Protein AF-A0A8S3HF18-F1 (afdb_monomer_lite)

pLDDT: mean 79.48, std 17.83, range [23.08, 96.06]

Radius of gyration: 17.88 Å; chains: 1; bounding box: 40×42×47 Å

Structure (mmCIF, N/CA/C/O backbone):
data_AF-A0A8S3HF18-F1
#
_entry.id   AF-A0A8S3HF18-F1
#
loop_
_atom_site.group_PDB
_atom_site.id
_atom_site.type_symbol
_atom_site.label_atom_id
_atom_site.label_alt_id
_atom_site.label_comp_id
_atom_site.label_asym_id
_atom_site.label_entity_id
_atom_site.label_seq_id
_atom_site.pdbx_PDB_ins_code
_atom_site.Cartn_x
_atom_site.Cartn_y
_atom_site.Cartn_z
_atom_site.occupancy
_atom_site.B_iso_or_equiv
_atom_site.auth_seq_id
_atom_site.auth_comp_id
_atom_site.auth_asym_id
_atom_site.auth_atom_id
_atom_site.pdbx_PDB_model_num
ATOM 1 N N . MET A 1 1 ? -11.683 -21.299 -6.612 1.00 23.08 1 MET A N 1
ATOM 2 C CA . MET A 1 1 ? -10.545 -21.451 -7.543 1.00 23.08 1 MET A CA 1
ATOM 3 C C . MET A 1 1 ? -10.614 -20.275 -8.497 1.00 23.08 1 MET A C 1
ATOM 5 O O . MET A 1 1 ? -11.359 -20.336 -9.463 1.00 23.08 1 MET A O 1
ATOM 9 N N . VAL A 1 2 ? -9.966 -19.161 -8.153 1.00 24.36 2 VAL A N 1
ATOM 10 C CA . VAL A 1 2 ? -9.935 -17.979 -9.023 1.00 24.36 2 VAL A CA 1
ATOM 11 C C . VAL A 1 2 ? -8.737 -18.166 -9.941 1.00 24.36 2 VAL A C 1
ATOM 13 O O . VAL A 1 2 ? -7.590 -18.114 -9.503 1.00 24.36 2 VAL A O 1
ATOM 16 N N . LEU A 1 3 ? -9.023 -18.533 -11.186 1.00 24.12 3 LEU A N 1
ATOM 17 C CA . LEU A 1 3 ? -8.024 -18.708 -12.228 1.00 24.12 3 LEU A CA 1
ATOM 18 C C . LEU A 1 3 ? -7.602 -17.320 -12.707 1.00 24.12 3 LEU A C 1
ATOM 20 O O . LEU A 1 3 ? -8.298 -16.698 -13.504 1.00 24.12 3 LEU A O 1
ATOM 24 N N . LEU A 1 4 ? -6.457 -16.843 -12.220 1.00 32.88 4 LEU A N 1
ATOM 25 C CA . LEU A 1 4 ? -5.671 -15.845 -12.938 1.00 32.88 4 LEU A CA 1
ATOM 26 C C . LEU A 1 4 ? -5.102 -16.564 -14.169 1.00 32.88 4 LEU A C 1
ATOM 28 O O . LEU A 1 4 ? -4.092 -17.261 -14.077 1.00 32.88 4 LEU A O 1
ATOM 32 N N . TYR A 1 5 ? -5.807 -16.510 -15.299 1.00 27.27 5 TYR A N 1
ATOM 33 C CA . TYR A 1 5 ? -5.288 -17.073 -16.542 1.00 27.27 5 TYR A CA 1
ATOM 34 C C . TYR A 1 5 ? -4.109 -16.219 -17.030 1.00 27.27 5 TYR A C 1
ATOM 36 O O . TYR A 1 5 ? -4.282 -15.081 -17.446 1.00 27.27 5 TYR A O 1
ATOM 44 N N . SER A 1 6 ? -2.916 -16.810 -17.008 1.00 36.16 6 SER A N 1
ATOM 45 C CA . SER A 1 6 ? -1.789 -16.460 -17.874 1.00 36.16 6 SER A CA 1
ATOM 46 C C . SER A 1 6 ? -1.152 -17.767 -18.331 1.00 36.16 6 SER A C 1
ATOM 48 O O . SER A 1 6 ? -0.191 -18.266 -17.750 1.00 36.16 6 SER A O 1
ATOM 50 N N . PHE A 1 7 ? -1.747 -18.374 -19.345 1.00 36.41 7 PHE A N 1
ATOM 51 C CA . PHE A 1 7 ? -1.079 -19.386 -20.145 1.00 36.41 7 PHE A CA 1
ATOM 52 C C . PHE A 1 7 ? -1.196 -18.873 -21.574 1.00 36.41 7 PHE A C 1
ATOM 54 O O . PHE A 1 7 ? -2.309 -18.858 -22.085 1.00 36.41 7 PHE A O 1
ATOM 61 N N . ASP A 1 8 ? -0.112 -18.298 -22.120 1.00 34.09 8 ASP A N 1
ATO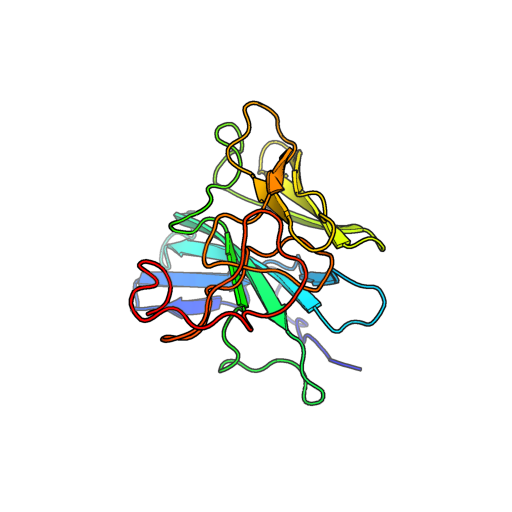M 62 C CA . ASP A 1 8 ? 0.345 -18.569 -23.502 1.00 34.09 8 ASP A CA 1
ATOM 63 C C . ASP A 1 8 ? 1.358 -17.578 -24.115 1.00 34.09 8 ASP A C 1
ATOM 65 O O . ASP A 1 8 ? 1.699 -17.751 -25.281 1.00 34.09 8 ASP A O 1
ATOM 69 N N . ASP A 1 9 ? 1.959 -16.620 -23.390 1.00 38.28 9 ASP A N 1
ATOM 70 C CA . ASP A 1 9 ? 3.148 -15.943 -23.949 1.00 38.28 9 ASP A CA 1
ATOM 71 C C . ASP A 1 9 ? 4.078 -15.308 -22.890 1.00 38.28 9 ASP A C 1
ATOM 73 O O . ASP A 1 9 ? 3.686 -14.358 -22.215 1.00 38.28 9 ASP A O 1
ATOM 77 N N . PRO A 1 10 ? 5.330 -15.778 -22.716 1.00 43.34 10 PRO A N 1
ATOM 78 C CA . PRO A 1 10 ? 6.326 -15.083 -21.900 1.00 43.34 10 PRO A CA 1
ATOM 79 C C . PRO A 1 10 ? 6.811 -13.754 -22.513 1.00 43.34 10 PRO A C 1
ATOM 81 O O . PRO A 1 10 ? 7.572 -13.054 -21.850 1.00 43.34 10 PRO A O 1
ATOM 84 N N . MET A 1 11 ? 6.407 -13.408 -23.744 1.00 37.66 11 MET A N 1
ATOM 85 C CA . MET A 1 11 ? 6.751 -12.147 -24.413 1.00 37.66 11 MET A CA 1
ATOM 86 C C . MET A 1 11 ? 5.615 -11.118 -24.489 1.00 37.66 11 MET A C 1
ATOM 88 O O . MET A 1 11 ? 5.883 -9.992 -24.906 1.00 37.66 11 MET A O 1
ATOM 92 N N . HIS A 1 12 ? 4.387 -11.448 -24.070 1.00 40.41 12 HIS A N 1
ATOM 93 C CA . HIS A 1 12 ? 3.285 -10.482 -24.039 1.00 40.41 12 HIS A CA 1
ATOM 94 C C . HIS A 1 12 ? 2.801 -10.234 -22.605 1.00 40.41 12 HIS A C 1
ATOM 96 O O . HIS A 1 12 ? 2.104 -11.085 -22.048 1.00 40.41 12 HIS A O 1
ATOM 102 N N . PRO A 1 13 ? 3.151 -9.079 -22.006 1.00 42.62 13 PRO A N 1
ATOM 103 C CA . PRO A 1 13 ? 2.543 -8.629 -20.758 1.00 42.62 13 PRO A CA 1
ATOM 104 C C . PRO A 1 13 ? 1.007 -8.645 -20.834 1.00 42.62 13 PRO A C 1
ATOM 106 O O . PRO A 1 13 ? 0.437 -8.362 -21.895 1.00 42.62 13 PRO A O 1
ATOM 109 N N . ILE A 1 14 ? 0.323 -8.945 -19.723 1.00 48.75 14 ILE A N 1
ATOM 110 C CA . ILE A 1 14 ? -1.138 -8.799 -19.614 1.00 48.75 14 ILE A CA 1
ATOM 111 C C . ILE A 1 14 ? -1.404 -7.301 -19.475 1.00 48.75 14 ILE A C 1
ATOM 113 O O . ILE A 1 14 ? -1.561 -6.753 -18.387 1.00 48.75 14 ILE A O 1
ATOM 117 N N . GLY A 1 15 ? -1.364 -6.640 -20.630 1.00 50.16 15 GLY A N 1
ATOM 118 C CA . GLY A 1 15 ? -1.409 -5.201 -20.772 1.00 50.16 15 GLY A CA 1
ATOM 119 C C . GLY A 1 15 ? -2.820 -4.694 -21.040 1.00 50.16 15 GLY A C 1
ATOM 120 O O . GLY A 1 15 ? -3.417 -5.069 -22.050 1.00 50.16 15 GLY A O 1
ATOM 121 N N . THR A 1 16 ? -3.344 -3.777 -20.228 1.00 52.09 16 THR A N 1
ATOM 122 C CA . THR A 1 16 ? -4.464 -2.935 -20.683 1.00 52.09 16 THR A CA 1
ATOM 123 C C . THR A 1 16 ? -3.907 -1.695 -21.380 1.00 52.09 16 THR A C 1
ATOM 125 O O . THR A 1 16 ? -2.959 -1.061 -20.913 1.00 52.09 16 THR A O 1
ATOM 128 N N . ARG A 1 17 ? -4.451 -1.362 -22.557 1.00 51.53 17 ARG A N 1
ATOM 129 C CA . ARG A 1 17 ? -4.019 -0.187 -23.325 1.00 51.53 17 ARG A CA 1
ATOM 130 C C . ARG A 1 17 ? -4.653 1.056 -22.717 1.00 51.53 17 ARG A C 1
ATOM 132 O O . ARG A 1 17 ? -5.855 1.263 -22.877 1.00 51.53 17 ARG A O 1
ATOM 139 N N . GLN A 1 18 ? -3.850 1.913 -22.096 1.00 50.47 18 GLN A N 1
ATOM 140 C CA . GLN A 1 18 ? -4.326 3.189 -21.570 1.00 50.47 18 GLN A CA 1
ATOM 141 C C . GLN A 1 18 ? -3.939 4.317 -22.537 1.00 50.47 18 GLN A C 1
ATOM 143 O O . GLN A 1 18 ? -2.781 4.481 -22.916 1.00 50.47 18 GLN A O 1
ATOM 148 N N . ASN A 1 19 ? -4.937 5.061 -23.028 1.00 52.91 19 ASN A N 1
ATOM 149 C CA . ASN A 1 19 ? -4.781 6.266 -23.864 1.00 52.91 19 ASN A CA 1
ATOM 150 C C . ASN A 1 19 ? -3.933 6.137 -25.148 1.00 52.91 19 ASN A C 1
ATOM 152 O O . ASN A 1 19 ? -3.580 7.133 -25.773 1.00 52.91 19 ASN A O 1
ATOM 156 N N . GLY A 1 20 ? -3.643 4.918 -25.595 1.00 52.69 20 GLY A N 1
ATOM 157 C CA . GLY A 1 20 ? -3.042 4.654 -26.896 1.00 52.69 20 GLY A CA 1
ATOM 158 C C . GLY A 1 20 ? -1.513 4.661 -26.963 1.00 52.69 20 GLY A C 1
ATOM 159 O O . GLY A 1 20 ? -0.997 4.214 -27.990 1.00 52.69 20 GLY A O 1
ATOM 160 N N . ILE A 1 21 ? -0.830 5.110 -25.902 1.00 51.09 21 ILE A N 1
ATOM 161 C CA . ILE A 1 21 ? 0.636 5.289 -25.816 1.00 51.09 21 ILE A CA 1
ATOM 162 C C . ILE A 1 21 ? 1.250 4.431 -24.688 1.00 51.09 21 ILE A C 1
ATOM 164 O O . ILE A 1 21 ? 2.440 4.118 -24.735 1.00 51.09 21 ILE A O 1
ATOM 168 N N . GLU A 1 22 ? 0.437 4.001 -23.720 1.00 52.06 22 GLU A N 1
ATOM 169 C CA . GLU A 1 22 ? 0.870 3.283 -22.518 1.00 52.06 22 GLU A CA 1
ATOM 170 C C . GLU A 1 22 ? 0.306 1.856 -22.485 1.00 52.06 22 GLU A C 1
ATOM 172 O O . GLU A 1 22 ? -0.845 1.604 -22.872 1.00 52.06 22 GLU A O 1
ATOM 177 N N . LEU A 1 23 ? 1.139 0.924 -22.022 1.00 54.41 23 LEU A N 1
ATOM 178 C CA . LEU A 1 23 ? 0.770 -0.446 -21.678 1.00 54.41 23 LEU A CA 1
ATOM 179 C C . LEU A 1 23 ? 0.874 -0.603 -20.168 1.00 54.41 23 LEU A C 1
ATOM 181 O O . LEU A 1 23 ? 1.971 -0.495 -19.630 1.00 54.41 23 LEU A O 1
ATOM 185 N N . MET A 1 24 ? -0.248 -0.867 -19.501 1.00 55.16 24 MET A N 1
ATOM 186 C CA . MET A 1 24 ? -0.251 -1.225 -18.085 1.00 55.16 24 MET A CA 1
ATOM 187 C C . MET A 1 24 ? -0.207 -2.742 -17.963 1.00 55.16 24 MET A C 1
ATOM 189 O O . MET A 1 24 ? -1.234 -3.384 -18.172 1.00 55.16 24 MET A O 1
ATOM 193 N N . ASP A 1 25 ? 0.968 -3.285 -17.652 1.00 59.38 25 ASP A N 1
ATOM 194 C CA . ASP A 1 25 ? 1.164 -4.702 -17.370 1.00 59.38 25 ASP A CA 1
ATOM 195 C C . ASP A 1 25 ? 0.968 -4.984 -15.885 1.00 59.38 25 ASP A C 1
ATOM 197 O O . ASP A 1 25 ? 1.598 -4.361 -15.022 1.00 59.38 25 ASP A O 1
ATOM 201 N N . PHE A 1 26 ? 0.121 -5.958 -15.585 1.00 57.47 26 PHE A N 1
ATOM 202 C CA . PHE A 1 26 ? 0.138 -6.582 -14.275 1.00 57.47 26 PHE A CA 1
ATOM 203 C C . PHE A 1 26 ? 1.238 -7.635 -14.292 1.00 57.47 26 PHE A C 1
ATOM 205 O O . PHE A 1 26 ? 1.026 -8.762 -14.745 1.00 57.47 26 PHE A O 1
ATOM 212 N N . ASP A 1 27 ? 2.420 -7.256 -13.801 1.00 56.75 27 ASP A N 1
ATOM 213 C CA . ASP A 1 27 ? 3.508 -8.208 -13.614 1.00 56.75 27 ASP A CA 1
ATOM 214 C C . ASP A 1 27 ? 2.989 -9.398 -12.780 1.00 56.75 27 ASP A C 1
ATOM 216 O O . ASP A 1 27 ? 2.053 -9.271 -11.982 1.00 56.75 27 ASP A O 1
ATOM 220 N N . LYS A 1 28 ? 3.593 -10.582 -12.920 1.00 61.25 28 LYS A N 1
ATOM 221 C CA . LYS A 1 28 ? 3.153 -11.849 -12.286 1.00 61.25 28 LYS A CA 1
ATOM 222 C C . LYS A 1 28 ? 3.165 -11.820 -10.751 1.00 61.25 28 LYS A C 1
ATOM 224 O O . LYS A 1 28 ? 2.948 -12.841 -10.096 1.00 61.25 28 LYS A O 1
ATOM 229 N N . SER A 1 29 ? 3.458 -10.672 -10.159 1.00 73.88 29 SER A N 1
ATOM 230 C CA . SER A 1 29 ? 3.556 -10.448 -8.737 1.00 73.88 29 SER A CA 1
ATOM 231 C C . SER A 1 29 ? 2.206 -10.056 -8.130 1.00 73.88 29 SER A C 1
ATOM 233 O O . SER A 1 29 ? 1.956 -8.891 -7.808 1.00 73.88 29 SER A O 1
ATOM 235 N N . VAL A 1 30 ? 1.373 -11.071 -7.902 1.00 82.88 30 VAL A N 1
ATOM 236 C CA . VAL A 1 30 ? 0.195 -10.988 -7.031 1.00 82.88 30 VAL A CA 1
ATOM 237 C C . VAL A 1 30 ? 0.541 -11.575 -5.664 1.00 82.88 30 VAL A C 1
ATOM 239 O O . VAL A 1 30 ? 1.123 -12.658 -5.577 1.00 82.88 30 VAL A O 1
ATOM 242 N N . ALA A 1 31 ? 0.164 -10.885 -4.593 1.00 84.50 31 ALA A N 1
ATOM 243 C CA . ALA A 1 31 ? 0.346 -11.352 -3.225 1.00 84.50 31 ALA A CA 1
ATOM 244 C C . ALA A 1 31 ? -0.938 -11.173 -2.403 1.00 84.50 31 ALA A C 1
ATOM 246 O O . ALA A 1 31 ? -1.699 -10.233 -2.614 1.00 84.50 31 ALA A O 1
ATOM 247 N N . TRP A 1 32 ? -1.186 -12.082 -1.463 1.00 85.25 32 TRP A N 1
ATOM 248 C CA . TRP A 1 32 ? -2.371 -12.058 -0.601 1.00 85.25 32 TRP A CA 1
ATOM 249 C C . TRP A 1 32 ? -2.006 -11.457 0.754 1.00 85.25 32 TRP A C 1
ATOM 251 O O . TRP A 1 32 ? -1.120 -11.973 1.430 1.00 85.25 32 TRP A O 1
ATOM 261 N N . LEU A 1 33 ? -2.666 -10.364 1.150 1.00 85.00 33 LEU A N 1
ATOM 262 C CA . LEU A 1 33 ? -2.373 -9.672 2.417 1.00 85.00 33 LEU A CA 1
ATOM 263 C C . LEU A 1 33 ? -2.889 -10.417 3.642 1.00 85.00 33 LEU A C 1
ATOM 265 O O . LEU A 1 33 ? -2.501 -10.098 4.762 1.00 85.00 33 LEU A O 1
ATOM 269 N N . ASN A 1 34 ? -3.792 -11.367 3.456 1.00 78.50 34 ASN A N 1
ATOM 270 C CA . ASN A 1 34 ? -4.314 -12.160 4.544 1.00 78.50 34 ASN A CA 1
ATOM 271 C C . ASN A 1 34 ? -4.526 -13.606 4.095 1.00 78.50 34 ASN A C 1
ATOM 273 O O . ASN A 1 34 ? -4.744 -13.889 2.915 1.00 78.50 34 ASN A O 1
ATOM 277 N N . ASP A 1 35 ? -4.459 -14.524 5.053 1.00 73.62 35 ASP A N 1
ATOM 278 C CA . ASP A 1 35 ? -4.619 -15.957 4.789 1.00 73.62 35 ASP A CA 1
ATOM 279 C C . ASP A 1 35 ? -6.061 -16.307 4.370 1.00 73.62 35 ASP A C 1
ATOM 281 O O . ASP A 1 35 ? -6.322 -17.381 3.832 1.00 73.62 35 ASP A O 1
ATOM 285 N N . GLN A 1 36 ? -7.006 -15.392 4.607 1.00 75.56 36 GLN A N 1
ATOM 286 C CA . GLN A 1 36 ? -8.415 -15.509 4.244 1.00 75.56 36 GLN A CA 1
ATOM 287 C C . GLN A 1 36 ? -8.674 -15.243 2.751 1.00 75.56 36 GLN A C 1
ATOM 289 O O . GLN A 1 36 ? -9.740 -15.600 2.255 1.00 75.56 36 GLN A O 1
ATOM 294 N N . GLY A 1 37 ? -7.718 -14.651 2.025 1.00 73.44 37 GLY A N 1
ATOM 295 C CA . GLY A 1 37 ? -7.862 -14.345 0.599 1.00 73.44 37 GLY A CA 1
ATOM 296 C C . GLY A 1 37 ? -8.849 -13.212 0.300 1.00 73.44 37 GLY A C 1
ATOM 297 O O . GLY A 1 37 ? -9.374 -13.129 -0.805 1.00 73.44 37 GLY A O 1
ATOM 298 N N . GLU A 1 38 ? -9.116 -12.344 1.273 1.00 83.69 38 GLU A N 1
ATOM 299 C CA . GLU A 1 38 ? -10.066 -11.230 1.136 1.00 83.69 38 GLU A CA 1
ATOM 300 C C . GLU A 1 38 ? -9.392 -9.977 0.572 1.00 83.69 38 GLU A C 1
ATOM 302 O O . GLU A 1 38 ? -10.071 -9.047 0.148 1.00 83.69 38 GLU A O 1
ATOM 307 N N . LYS A 1 39 ? -8.053 -9.928 0.576 1.00 86.88 39 LYS A N 1
ATOM 308 C CA . LYS A 1 39 ? -7.276 -8.789 0.081 1.00 86.88 39 LYS A CA 1
ATOM 309 C C . LYS A 1 39 ? -6.108 -9.243 -0.775 1.00 86.88 39 LYS A C 1
ATOM 311 O O . LYS A 1 39 ? -5.248 -10.003 -0.318 1.00 86.88 39 LYS A O 1
ATOM 316 N N . ALA A 1 40 ? -6.055 -8.722 -1.994 1.00 88.12 40 ALA A N 1
ATOM 317 C CA . ALA A 1 40 ? -4.974 -8.967 -2.935 1.00 88.12 40 ALA A CA 1
ATOM 318 C C . ALA A 1 40 ? -4.178 -7.688 -3.183 1.00 88.12 40 ALA A C 1
ATOM 320 O O . ALA A 1 40 ? -4.721 -6.584 -3.214 1.00 88.12 40 ALA A O 1
ATOM 321 N N . VAL A 1 41 ? -2.882 -7.862 -3.399 1.00 89.75 41 VAL A N 1
ATOM 322 C CA . VAL A 1 41 ? -1.957 -6.817 -3.811 1.00 89.75 41 VAL A CA 1
ATOM 323 C C . VAL A 1 41 ? -1.403 -7.201 -5.161 1.00 89.75 41 VAL A C 1
ATOM 325 O O . VAL A 1 41 ? -0.938 -8.325 -5.346 1.00 89.75 41 VAL A O 1
ATOM 328 N N . ILE A 1 42 ? -1.459 -6.267 -6.095 1.00 88.62 42 ILE A N 1
ATOM 329 C CA . ILE A 1 42 ? -1.013 -6.463 -7.464 1.00 88.62 42 ILE A CA 1
ATOM 330 C C . ILE A 1 42 ? 0.027 -5.398 -7.778 1.00 88.62 42 ILE A C 1
ATOM 332 O O . ILE A 1 42 ? -0.201 -4.206 -7.553 1.00 88.62 42 ILE A O 1
ATOM 336 N N . LEU A 1 43 ? 1.171 -5.840 -8.291 1.00 89.00 43 LEU A N 1
ATOM 337 C CA . LEU A 1 43 ? 2.152 -4.951 -8.889 1.00 89.00 43 LEU A CA 1
ATOM 338 C C . LEU A 1 43 ? 1.726 -4.620 -10.317 1.00 89.00 43 LEU A C 1
ATOM 340 O O . LEU A 1 43 ? 1.519 -5.523 -11.123 1.00 89.00 43 LEU A O 1
ATOM 344 N N . ALA A 1 44 ? 1.609 -3.336 -10.624 1.00 87.06 44 ALA A N 1
ATOM 345 C CA . ALA A 1 44 ? 1.300 -2.859 -11.958 1.00 87.06 44 ALA A CA 1
ATOM 346 C C . ALA A 1 44 ? 2.412 -1.942 -12.458 1.00 87.06 44 ALA A C 1
ATOM 348 O O . ALA A 1 44 ? 2.695 -0.916 -11.841 1.00 87.06 44 ALA A O 1
ATOM 349 N N . ASN A 1 45 ? 3.007 -2.289 -13.593 1.00 85.38 45 ASN A N 1
ATOM 350 C CA . ASN A 1 45 ? 4.036 -1.493 -14.242 1.00 85.38 45 ASN A CA 1
ATOM 351 C C . ASN A 1 45 ? 3.486 -0.916 -15.547 1.00 85.38 45 ASN A C 1
ATOM 353 O O . ASN A 1 45 ? 2.806 -1.599 -16.312 1.00 85.38 45 ASN A O 1
ATOM 357 N N . SER A 1 46 ? 3.770 0.357 -15.801 1.00 85.25 46 SER A N 1
ATOM 358 C CA . SER A 1 46 ? 3.426 1.022 -17.055 1.00 85.25 46 SER A CA 1
ATOM 359 C C . SER A 1 46 ? 4.663 1.155 -17.933 1.00 85.25 46 SER A C 1
ATOM 361 O O . SER A 1 46 ? 5.724 1.569 -17.458 1.00 85.25 46 SER A O 1
ATOM 363 N N . TYR A 1 47 ? 4.510 0.831 -19.215 1.00 82.44 47 TYR A N 1
ATOM 364 C CA . TYR A 1 47 ? 5.567 0.860 -20.221 1.00 82.44 47 TYR A CA 1
ATOM 365 C C . TYR A 1 47 ? 5.140 1.646 -21.462 1.00 82.44 47 TYR A C 1
ATOM 367 O O . TYR A 1 47 ? 3.956 1.733 -21.804 1.00 82.44 47 TYR A O 1
ATOM 375 N N . THR A 1 48 ? 6.119 2.179 -22.192 1.00 79.69 48 THR A N 1
ATOM 376 C CA . THR A 1 48 ? 5.886 2.765 -23.515 1.00 79.69 48 THR A CA 1
ATOM 377 C C . THR A 1 48 ? 5.456 1.680 -24.503 1.00 79.69 48 THR A C 1
ATOM 379 O O . THR A 1 48 ? 6.088 0.632 -24.619 1.00 79.69 48 THR A O 1
ATOM 382 N N . TYR A 1 49 ? 4.404 1.941 -25.280 1.00 72.50 49 TYR A N 1
ATOM 383 C CA . TYR A 1 49 ? 3.860 0.945 -26.211 1.00 72.50 49 TYR A CA 1
ATOM 384 C C . TYR A 1 49 ? 4.842 0.527 -27.323 1.00 72.50 49 TYR A C 1
ATOM 386 O O . TYR A 1 49 ? 4.861 -0.624 -27.745 1.00 72.50 49 TYR A O 1
ATOM 394 N N . SER A 1 50 ? 5.646 1.460 -27.842 1.00 76.12 50 SER A N 1
ATOM 395 C CA . SER A 1 50 ? 6.497 1.221 -29.018 1.00 76.12 50 SER A CA 1
ATOM 396 C C . SER A 1 50 ? 7.886 0.671 -28.695 1.00 76.12 50 SER A C 1
ATOM 398 O O . SER A 1 50 ? 8.484 0.017 -29.548 1.00 76.12 50 SER A O 1
ATOM 400 N N . THR A 1 51 ? 8.416 0.962 -27.505 1.00 78.88 51 THR A N 1
ATOM 401 C CA . THR A 1 51 ? 9.793 0.616 -27.109 1.00 78.88 51 THR A CA 1
ATOM 402 C C . THR A 1 51 ? 9.872 -0.220 -25.836 1.00 78.88 51 THR A C 1
ATOM 404 O O . THR A 1 51 ? 10.977 -0.618 -25.475 1.00 78.88 51 THR A O 1
ATOM 407 N N . TYR A 1 52 ? 8.739 -0.502 -25.178 1.00 76.81 52 TYR A N 1
ATOM 408 C CA . TYR A 1 52 ? 8.661 -1.245 -23.913 1.00 76.81 52 TYR A CA 1
ATOM 409 C C . TYR A 1 52 ? 9.588 -0.687 -22.824 1.00 76.81 52 TYR A C 1
ATOM 411 O O . TYR A 1 52 ? 10.133 -1.419 -22.004 1.00 76.81 52 TYR A O 1
ATOM 419 N N . GLN A 1 53 ? 9.795 0.628 -22.823 1.00 83.38 53 GLN A N 1
ATOM 420 C CA . GLN A 1 53 ? 10.578 1.307 -21.800 1.00 83.38 53 GLN A CA 1
ATOM 421 C C . GLN A 1 53 ? 9.693 1.571 -20.589 1.00 83.38 53 GLN A C 1
ATOM 423 O O . GLN A 1 53 ? 8.571 2.054 -20.743 1.00 83.38 53 GLN A O 1
ATOM 428 N N . TRP A 1 54 ? 10.199 1.249 -19.399 1.00 87.75 54 TRP A N 1
ATOM 429 C CA . TRP A 1 54 ? 9.495 1.473 -18.141 1.00 87.75 54 TRP A CA 1
ATOM 430 C C . TRP A 1 54 ? 9.174 2.964 -17.941 1.00 87.75 54 TRP A C 1
ATOM 432 O O . TRP A 1 54 ? 9.989 3.836 -18.252 1.00 87.75 54 TRP A O 1
ATOM 442 N N . ILE A 1 55 ? 7.970 3.246 -17.438 1.00 87.31 55 ILE A N 1
ATOM 443 C CA . ILE A 1 55 ? 7.462 4.596 -17.151 1.00 87.31 55 ILE A CA 1
ATOM 444 C C . ILE A 1 55 ? 7.212 4.772 -15.652 1.00 87.31 55 ILE A C 1
ATOM 446 O O . ILE A 1 55 ? 7.606 5.782 -15.070 1.00 87.31 55 ILE A O 1
ATOM 450 N N . SER A 1 56 ? 6.475 3.841 -15.042 1.00 89.56 56 SER A N 1
ATOM 451 C CA . SER A 1 56 ? 6.050 3.941 -13.641 1.00 89.56 56 SER A CA 1
ATOM 452 C C . SER A 1 56 ? 5.659 2.580 -13.074 1.00 89.56 56 SER A C 1
ATOM 454 O O . SER A 1 56 ? 5.276 1.685 -13.825 1.00 89.56 56 SER A O 1
ATOM 456 N N . SER A 1 57 ? 5.721 2.454 -11.749 1.00 90.56 57 SER A N 1
ATOM 457 C CA . SER A 1 57 ? 5.268 1.273 -11.012 1.00 90.56 57 SER A CA 1
ATOM 458 C C . SER A 1 57 ? 4.252 1.684 -9.959 1.00 90.56 57 SER A C 1
ATOM 460 O O . SER A 1 57 ? 4.437 2.690 -9.266 1.00 90.56 57 SER A O 1
ATOM 462 N N . PHE A 1 58 ? 3.219 0.868 -9.793 1.00 90.44 58 PHE A N 1
ATOM 463 C CA . PHE A 1 58 ? 2.179 1.050 -8.799 1.00 90.44 58 PHE A CA 1
ATOM 464 C C . PHE A 1 58 ? 1.902 -0.251 -8.058 1.00 90.44 58 PHE A C 1
ATOM 466 O O . PHE A 1 58 ? 1.876 -1.334 -8.633 1.00 90.44 58 PHE A O 1
ATOM 473 N N . VAL A 1 59 ? 1.633 -0.136 -6.764 1.00 91.88 59 VAL A N 1
ATOM 474 C CA . VAL A 1 59 ? 1.166 -1.246 -5.936 1.00 91.88 59 VAL A CA 1
ATOM 475 C C . VAL A 1 59 ? -0.306 -1.022 -5.647 1.00 91.88 59 VAL A C 1
ATOM 477 O O . VAL A 1 59 ? -0.667 -0.104 -4.910 1.00 91.88 59 VAL A O 1
ATOM 480 N N . HIS A 1 60 ? -1.155 -1.841 -6.252 1.00 90.69 60 HIS A N 1
ATOM 481 C CA . HIS A 1 60 ? -2.602 -1.750 -6.127 1.00 90.69 60 HIS A CA 1
ATOM 482 C C . HIS A 1 60 ? -3.092 -2.749 -5.089 1.00 90.69 60 HIS A C 1
ATOM 484 O O . HIS A 1 60 ? -2.714 -3.917 -5.124 1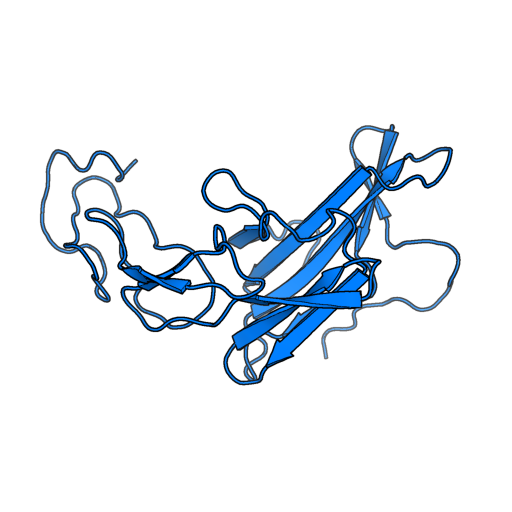.00 90.69 60 HIS A O 1
ATOM 490 N N . ILE A 1 61 ? -3.959 -2.303 -4.191 1.00 90.62 61 ILE A N 1
ATOM 491 C CA . ILE A 1 61 ? -4.583 -3.131 -3.163 1.00 90.62 61 ILE A CA 1
ATOM 492 C C . ILE A 1 61 ? -6.070 -3.216 -3.466 1.00 90.62 61 ILE A C 1
ATOM 494 O O . ILE A 1 61 ? -6.729 -2.188 -3.619 1.00 90.62 61 ILE A O 1
ATOM 498 N N . TYR A 1 62 ? -6.597 -4.431 -3.517 1.00 88.56 62 TYR A N 1
ATOM 499 C CA . TYR A 1 62 ? -7.994 -4.710 -3.817 1.00 88.56 62 TYR A CA 1
ATOM 500 C C . TYR A 1 62 ? -8.641 -5.504 -2.691 1.00 88.56 62 TYR A C 1
ATOM 502 O O . TYR A 1 62 ? -8.039 -6.445 -2.168 1.00 88.56 62 TYR A O 1
ATOM 510 N N . ASP A 1 63 ? -9.891 -5.163 -2.389 1.00 87.88 63 ASP A N 1
ATOM 511 C CA . ASP A 1 63 ? -10.787 -6.047 -1.650 1.00 87.88 63 ASP A CA 1
ATOM 512 C C . ASP A 1 63 ? -11.359 -7.074 -2.625 1.00 87.88 63 ASP A C 1
ATOM 514 O O . ASP A 1 63 ? -11.963 -6.722 -3.641 1.00 87.88 63 ASP A O 1
ATOM 518 N N . ILE A 1 64 ? -11.156 -8.349 -2.319 1.00 83.19 64 ILE A N 1
ATOM 519 C CA . ILE A 1 64 ? -11.653 -9.460 -3.117 1.00 83.19 64 ILE A CA 1
ATOM 520 C C . ILE A 1 64 ? -13.038 -9.833 -2.609 1.00 83.19 64 ILE A C 1
ATOM 522 O O . ILE A 1 64 ? -13.218 -10.297 -1.484 1.00 83.19 64 ILE A O 1
ATOM 526 N N . GLN A 1 65 ? -14.025 -9.593 -3.465 1.00 78.94 65 GLN A N 1
ATOM 527 C CA . GLN A 1 65 ? -15.419 -9.922 -3.211 1.00 78.94 65 GLN A CA 1
ATOM 528 C C . GLN A 1 65 ? -15.681 -11.405 -3.508 1.00 78.94 65 GLN A C 1
ATOM 530 O O . GLN A 1 65 ? -14.849 -12.108 -4.086 1.00 78.94 65 GLN A O 1
ATOM 535 N N . SER A 1 66 ? -16.856 -11.908 -3.123 1.00 73.00 66 SER A N 1
ATOM 536 C CA . SER A 1 66 ? -17.222 -13.320 -3.318 1.00 73.00 66 SER A CA 1
ATOM 537 C C . SER A 1 66 ? -17.267 -13.760 -4.787 1.00 73.00 66 SER A C 1
ATOM 539 O O . SER A 1 66 ? -17.110 -14.944 -5.079 1.00 73.00 66 SER A O 1
ATOM 541 N N . ASP A 1 67 ? -17.502 -12.823 -5.705 1.00 70.56 67 ASP A N 1
ATOM 542 C CA . ASP A 1 67 ? -17.474 -13.005 -7.160 1.00 70.56 67 ASP A CA 1
ATOM 543 C C . ASP A 1 67 ? -16.067 -12.830 -7.764 1.00 70.56 67 ASP A C 1
ATOM 545 O O . ASP A 1 67 ? -15.862 -13.109 -8.946 1.00 70.56 67 ASP A O 1
ATOM 549 N N . GLY A 1 68 ? -15.078 -12.470 -6.943 1.00 70.00 68 GLY A N 1
ATOM 550 C CA . GLY A 1 68 ? -13.673 -12.377 -7.313 1.00 70.00 68 GLY A CA 1
ATOM 551 C C . GLY A 1 68 ? -13.258 -10.982 -7.778 1.00 70.00 68 GLY A C 1
ATOM 552 O O . GLY A 1 68 ? -13.587 -9.973 -7.160 1.00 70.00 68 GLY A O 1
ATOM 553 N N . PHE A 1 69 ? -12.453 -10.948 -8.840 1.00 70.31 69 PHE A N 1
ATOM 554 C CA . PHE A 1 69 ? -11.874 -9.740 -9.424 1.00 70.31 69 PHE A CA 1
ATOM 555 C C . PHE A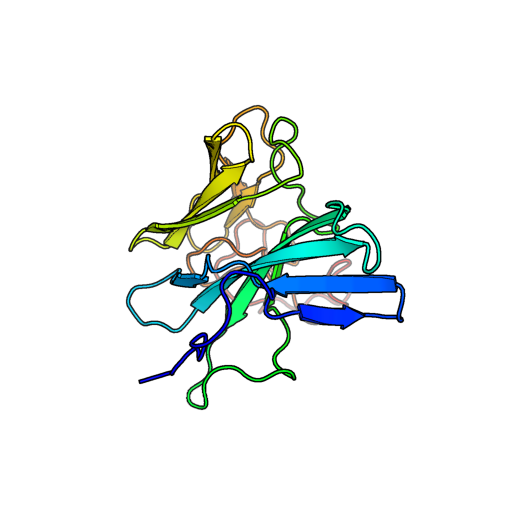 1 69 ? -12.366 -9.573 -10.865 1.00 70.31 69 PHE A C 1
ATOM 557 O O . PHE A 1 69 ? -12.456 -10.555 -11.602 1.00 70.31 69 PHE A O 1
ATOM 564 N N . SER A 1 70 ? -12.654 -8.336 -11.270 1.00 69.56 70 SER A N 1
ATOM 565 C CA . SER A 1 70 ? -13.047 -7.981 -12.636 1.00 69.56 70 SER A CA 1
ATOM 566 C C . SER A 1 70 ? -12.311 -6.726 -13.103 1.00 69.56 70 SER A C 1
ATOM 568 O O . SER A 1 70 ? -11.832 -5.947 -12.283 1.00 69.56 70 SER A O 1
ATOM 570 N N . ASP A 1 71 ? -12.330 -6.455 -14.407 1.00 66.06 71 ASP A N 1
ATOM 571 C CA . ASP A 1 71 ? -11.738 -5.239 -14.993 1.00 66.06 71 ASP A CA 1
ATOM 572 C C . ASP A 1 71 ? -12.396 -3.932 -14.503 1.00 66.06 71 ASP A C 1
ATOM 574 O O . ASP A 1 71 ? -11.863 -2.842 -14.697 1.00 66.06 71 ASP A O 1
ATOM 578 N N . SER A 1 72 ? -13.571 -4.027 -13.872 1.00 71.81 72 SER A N 1
ATOM 579 C CA . SER A 1 72 ? -14.282 -2.891 -13.273 1.00 71.81 72 SER A CA 1
ATOM 580 C C . SER A 1 72 ? -13.958 -2.675 -11.792 1.00 71.81 72 SER A C 1
ATOM 582 O O . SER A 1 72 ? -14.354 -1.660 -11.214 1.00 71.81 72 SER A O 1
ATOM 584 N N . THR A 1 73 ? -13.249 -3.618 -11.167 1.00 78.81 73 THR A N 1
ATOM 585 C CA . THR A 1 73 ? -12.905 -3.561 -9.749 1.00 78.81 73 THR A CA 1
ATOM 586 C C . THR A 1 73 ? -11.868 -2.463 -9.526 1.00 78.81 73 THR A C 1
ATOM 588 O O . THR A 1 73 ? -10.771 -2.499 -10.079 1.00 78.81 73 THR A O 1
ATOM 591 N N . GLN A 1 74 ? -12.207 -1.472 -8.702 1.00 85.00 74 GLN A N 1
ATOM 592 C CA . GLN A 1 74 ? -11.293 -0.382 -8.367 1.00 85.00 74 GLN A CA 1
ATOM 593 C C . GLN A 1 74 ? -10.411 -0.753 -7.169 1.00 85.00 74 GLN A C 1
ATOM 595 O O . GLN A 1 74 ? -10.886 -1.419 -6.244 1.00 85.00 74 GLN A O 1
ATOM 600 N N . PRO A 1 75 ? -9.137 -0.324 -7.156 1.00 88.69 75 PRO A N 1
ATOM 601 C CA . PRO A 1 75 ? -8.274 -0.527 -6.005 1.00 88.69 75 PRO A CA 1
ATOM 602 C C . PRO A 1 75 ? -8.764 0.310 -4.824 1.00 88.69 75 PRO A C 1
ATOM 604 O O . PRO A 1 75 ? -9.124 1.477 -4.968 1.00 88.69 75 PRO A O 1
ATOM 607 N N . VAL A 1 76 ? -8.724 -0.289 -3.640 1.00 89.81 76 VAL A N 1
ATOM 608 C CA . VAL A 1 76 ? -9.003 0.375 -2.361 1.00 89.81 76 VAL A CA 1
ATOM 609 C C . VAL A 1 76 ? -7.865 1.326 -1.998 1.00 89.81 76 VAL A C 1
ATOM 611 O O . VAL A 1 76 ? -8.090 2.375 -1.399 1.00 89.81 76 VAL A O 1
ATOM 614 N N . LEU A 1 77 ? -6.634 0.968 -2.370 1.00 91.06 77 LEU A N 1
ATOM 615 C CA . LEU A 1 77 ? -5.455 1.798 -2.170 1.00 91.06 77 LEU A CA 1
ATOM 616 C C . LEU A 1 77 ? -4.443 1.570 -3.290 1.00 91.06 77 LEU A C 1
ATOM 618 O O . LEU A 1 77 ? -4.264 0.452 -3.765 1.00 91.06 77 LEU A O 1
ATOM 622 N N . ILE A 1 78 ? -3.756 2.639 -3.679 1.00 92.25 78 ILE A N 1
ATOM 623 C CA . ILE A 1 78 ? -2.650 2.606 -4.634 1.00 92.25 78 ILE A CA 1
ATOM 624 C C . ILE A 1 78 ? -1.428 3.213 -3.950 1.00 92.25 78 ILE A C 1
ATOM 626 O O . ILE A 1 78 ? -1.548 4.244 -3.289 1.00 92.25 78 ILE A O 1
ATOM 630 N N . TYR A 1 79 ? -0.259 2.601 -4.108 1.00 92.06 79 TYR A N 1
ATOM 631 C CA . TYR A 1 79 ? 1.022 3.233 -3.808 1.00 92.06 79 TYR A CA 1
ATOM 632 C C . TYR A 1 79 ? 1.833 3.467 -5.090 1.00 92.06 79 TYR A C 1
ATOM 634 O O . TYR A 1 79 ? 1.848 2.582 -5.942 1.00 92.06 79 TYR A O 1
ATOM 642 N N . PRO A 1 80 ? 2.581 4.579 -5.192 1.00 91.94 80 PRO A N 1
ATOM 643 C CA . PRO A 1 80 ? 2.446 5.769 -4.351 1.00 91.94 80 PRO A CA 1
ATOM 644 C C . PRO A 1 80 ? 1.093 6.474 -4.593 1.00 91.94 80 PRO A C 1
ATOM 646 O O . PRO A 1 80 ? 0.466 6.301 -5.633 1.00 91.94 80 PRO A O 1
ATOM 649 N N . ASN A 1 81 ? 0.646 7.287 -3.637 1.00 89.00 81 ASN A N 1
ATOM 650 C CA . ASN A 1 81 ? -0.532 8.152 -3.753 1.00 89.00 81 ASN A CA 1
ATOM 651 C C . ASN A 1 81 ? -0.234 9.567 -3.228 1.00 89.00 81 ASN A C 1
ATOM 653 O O . ASN A 1 81 ? 0.884 9.876 -2.816 1.00 89.00 81 ASN A O 1
ATOM 657 N N . SER A 1 82 ? -1.244 10.439 -3.231 1.00 86.94 82 SER A N 1
ATOM 658 C CA . SER A 1 82 ? -1.121 11.831 -2.774 1.00 86.94 82 SER A CA 1
ATOM 659 C C . SER A 1 82 ? -0.740 11.975 -1.295 1.00 86.94 82 SER A C 1
ATOM 661 O O . SER A 1 82 ? -0.222 13.019 -0.901 1.00 86.94 82 SER A O 1
ATOM 663 N N . GLN A 1 83 ? -0.982 10.951 -0.475 1.00 85.94 83 GLN A N 1
ATOM 664 C CA . GLN A 1 83 ? -0.679 10.942 0.956 1.00 85.94 83 GLN A CA 1
ATOM 665 C C . GLN A 1 83 ? 0.623 10.192 1.274 1.00 85.94 83 GLN A C 1
ATOM 667 O O . GLN A 1 83 ? 1.273 10.499 2.274 1.00 85.94 83 GLN A O 1
ATOM 672 N N . GLN A 1 84 ? 1.014 9.215 0.451 1.00 88.81 84 GLN A N 1
ATOM 673 C CA . GLN A 1 84 ? 2.123 8.303 0.723 1.00 88.81 84 GLN A CA 1
ATOM 674 C C . GLN A 1 84 ? 2.982 8.039 -0.511 1.00 88.81 84 GLN A C 1
ATOM 676 O O . GLN A 1 84 ? 2.499 7.559 -1.532 1.00 88.81 84 GLN A O 1
ATOM 681 N N . ILE A 1 85 ? 4.288 8.256 -0.379 1.00 89.50 85 ILE A N 1
ATOM 682 C CA . ILE A 1 85 ? 5.280 7.790 -1.356 1.00 89.50 85 ILE A CA 1
ATOM 683 C C . ILE A 1 85 ? 5.698 6.350 -1.048 1.00 89.50 85 ILE A C 1
ATOM 685 O O . ILE A 1 85 ? 5.611 5.921 0.101 1.00 89.50 85 ILE A O 1
ATOM 689 N N . LEU A 1 86 ? 6.218 5.615 -2.027 1.00 87.19 86 LEU A N 1
ATOM 690 C CA . LEU A 1 86 ? 7.048 4.442 -1.744 1.00 87.19 86 LEU A CA 1
ATOM 691 C C . LEU A 1 86 ? 8.451 4.957 -1.424 1.00 87.19 86 LEU A C 1
ATOM 693 O O . LEU A 1 86 ? 8.972 5.760 -2.187 1.00 87.19 86 LEU A O 1
ATOM 697 N N . PHE A 1 87 ? 8.965 4.592 -0.245 1.00 90.62 87 PHE A N 1
ATOM 698 C CA . PHE A 1 87 ? 10.240 4.986 0.376 1.00 90.62 87 PHE A CA 1
ATOM 699 C C . PHE A 1 87 ? 11.207 5.769 -0.519 1.00 90.62 87 PHE A C 1
ATOM 701 O O . PHE A 1 87 ? 11.602 5.301 -1.576 1.00 90.62 87 PHE A O 1
ATOM 708 N N . ARG A 1 88 ? 11.690 6.925 -0.049 1.00 87.75 88 ARG A N 1
ATOM 709 C CA . ARG A 1 88 ? 12.478 7.881 -0.855 1.00 87.75 88 ARG A CA 1
ATOM 710 C C . ARG A 1 88 ? 13.707 7.296 -1.572 1.00 87.75 88 ARG A C 1
ATOM 712 O O . ARG A 1 88 ? 14.151 7.872 -2.560 1.00 87.75 88 ARG A O 1
ATOM 719 N N . TRP A 1 89 ? 14.280 6.223 -1.038 1.00 86.69 89 TRP A N 1
ATOM 720 C CA . TRP A 1 89 ? 15.485 5.580 -1.566 1.00 86.69 89 TRP A CA 1
ATOM 721 C C . TRP A 1 89 ? 15.202 4.338 -2.410 1.00 86.69 89 TRP A C 1
ATOM 723 O O . TRP A 1 89 ? 16.147 3.762 -2.936 1.00 86.69 89 TRP A O 1
ATOM 733 N N . LEU A 1 90 ? 13.941 3.913 -2.502 1.00 89.69 90 LEU A N 1
ATOM 734 C CA . LEU A 1 90 ? 13.535 2.812 -3.362 1.00 89.69 90 LEU A CA 1
ATOM 735 C C . LEU A 1 90 ? 13.588 3.283 -4.810 1.00 89.69 90 LEU A C 1
ATOM 737 O O . LEU A 1 90 ? 13.112 4.382 -5.123 1.00 89.69 90 LEU A O 1
ATOM 741 N N . VAL A 1 91 ? 14.175 2.470 -5.684 1.00 90.81 91 VAL A N 1
ATOM 742 C CA . VAL A 1 91 ? 14.141 2.782 -7.110 1.00 90.81 91 VAL A CA 1
ATOM 743 C C . VAL A 1 91 ? 12.685 2.686 -7.595 1.00 90.81 91 VAL A C 1
ATOM 745 O O . VAL A 1 91 ? 11.936 1.822 -7.136 1.00 90.81 91 VAL A O 1
ATOM 748 N N . PRO A 1 92 ? 12.233 3.593 -8.479 1.00 87.81 92 PRO A N 1
ATOM 749 C CA . PRO A 1 92 ? 10.845 3.599 -8.930 1.00 87.81 92 PRO A CA 1
ATOM 750 C C . PRO A 1 92 ? 10.405 2.334 -9.682 1.00 87.81 92 PRO A C 1
ATOM 752 O O . PRO A 1 92 ? 9.214 2.024 -9.671 1.00 87.81 92 PRO A O 1
ATOM 755 N N . GLU A 1 93 ? 11.324 1.627 -10.347 1.00 90.75 93 GLU A N 1
ATOM 756 C CA . GLU A 1 93 ? 11.037 0.372 -11.046 1.00 90.75 93 GLU A CA 1
ATOM 757 C C . GLU A 1 93 ? 10.945 -0.783 -10.044 1.00 90.75 93 GLU A C 1
ATOM 759 O O . GLU A 1 93 ? 11.914 -1.133 -9.371 1.00 90.75 93 GLU A O 1
ATOM 764 N N . LEU A 1 94 ? 9.749 -1.358 -9.927 1.00 90.81 94 LEU A N 1
ATOM 765 C CA . LEU A 1 94 ? 9.453 -2.437 -8.995 1.00 90.81 94 LEU A CA 1
ATOM 766 C C . LEU A 1 94 ? 9.314 -3.746 -9.765 1.00 90.81 94 LEU A C 1
ATOM 768 O O . LEU A 1 94 ? 8.687 -3.787 -10.823 1.00 90.81 94 LEU A O 1
ATOM 772 N N . ILE A 1 95 ? 9.852 -4.822 -9.198 1.00 89.56 95 ILE A N 1
ATOM 773 C CA . ILE A 1 95 ? 9.948 -6.123 -9.880 1.00 89.56 95 ILE A CA 1
ATOM 774 C C . ILE A 1 95 ? 9.218 -7.251 -9.151 1.00 89.56 95 ILE A C 1
ATOM 776 O O . ILE A 1 95 ? 9.006 -8.328 -9.706 1.00 89.56 95 ILE A O 1
ATOM 780 N N . ARG A 1 96 ? 8.913 -7.076 -7.857 1.00 89.69 96 ARG A N 1
ATOM 781 C CA . ARG A 1 96 ? 8.243 -8.110 -7.061 1.00 89.69 96 ARG A CA 1
ATOM 782 C C . ARG A 1 96 ? 7.629 -7.566 -5.781 1.00 89.69 96 ARG A C 1
ATOM 784 O O . ARG A 1 96 ? 8.157 -6.663 -5.141 1.00 89.69 96 ARG A O 1
ATOM 791 N N . LEU A 1 97 ? 6.560 -8.223 -5.361 1.00 90.81 97 LEU A N 1
ATOM 792 C CA . LEU A 1 97 ? 5.873 -8.076 -4.092 1.00 90.81 97 LEU A CA 1
ATOM 793 C C . LEU A 1 97 ? 5.762 -9.439 -3.411 1.00 90.81 97 LEU A C 1
ATOM 795 O O . LEU A 1 97 ? 5.563 -10.464 -4.063 1.00 90.81 97 LEU A O 1
ATOM 799 N N . VAL A 1 98 ? 5.864 -9.451 -2.087 1.00 90.56 98 VAL A N 1
ATOM 800 C CA . VAL A 1 98 ? 5.600 -10.633 -1.261 1.00 90.56 98 VAL A CA 1
ATOM 801 C C . VAL A 1 98 ? 4.845 -10.193 -0.018 1.00 90.56 98 VAL A C 1
ATOM 803 O O . VAL A 1 98 ? 5.249 -9.244 0.650 1.00 90.56 98 VAL A O 1
ATOM 806 N N . CYS A 1 99 ? 3.772 -10.899 0.321 1.00 90.81 99 CYS A N 1
ATOM 807 C CA . CYS A 1 99 ? 3.039 -10.673 1.561 1.00 90.81 99 CYS A CA 1
ATOM 808 C C . CYS A 1 99 ? 3.382 -11.739 2.603 1.00 90.81 99 CYS A C 1
ATOM 810 O O . CYS A 1 99 ? 3.639 -12.896 2.267 1.00 90.81 99 CYS A O 1
ATOM 812 N N . SER A 1 100 ? 3.379 -11.348 3.876 1.00 89.75 100 SER A N 1
ATOM 813 C CA . SER A 1 100 ? 3.390 -12.287 4.997 1.00 89.75 100 SER A CA 1
ATOM 814 C C . SER A 1 100 ? 1.964 -12.666 5.399 1.00 89.75 100 SER A C 1
ATOM 816 O O . SER A 1 100 ? 1.027 -11.910 5.152 1.00 89.75 100 SER A O 1
ATOM 818 N N . SER A 1 101 ? 1.811 -13.773 6.131 1.00 83.06 101 SER A N 1
ATOM 819 C CA . SER A 1 101 ? 0.527 -14.184 6.730 1.00 83.06 101 SER A CA 1
ATOM 820 C C . SER A 1 101 ? -0.057 -13.164 7.722 1.00 83.06 101 SER A C 1
ATOM 822 O O . SER A 1 101 ? -1.228 -13.223 8.081 1.00 83.06 101 SER A O 1
ATOM 824 N N . HIS A 1 102 ? 0.757 -12.206 8.177 1.00 85.75 102 HIS A N 1
ATOM 825 C CA . HIS A 1 102 ? 0.355 -11.132 9.091 1.00 85.75 102 HIS A CA 1
ATOM 826 C C . HIS A 1 102 ? 0.046 -9.813 8.353 1.00 85.75 102 HIS A C 1
ATOM 828 O O . HIS A 1 102 ? -0.113 -8.764 8.982 1.00 85.75 102 HIS A O 1
ATOM 834 N N . GLY A 1 103 ? 0.005 -9.841 7.017 1.00 89.81 103 GLY A N 1
ATOM 835 C CA . GLY A 1 103 ? -0.309 -8.690 6.172 1.00 89.81 103 GLY A CA 1
ATOM 836 C C . GLY A 1 103 ? 0.796 -7.653 6.054 1.00 89.81 103 GLY A C 1
ATOM 837 O O . GLY A 1 103 ? 0.529 -6.507 5.701 1.00 89.81 103 GLY A O 1
ATOM 838 N N . HIS A 1 104 ? 2.044 -8.018 6.351 1.00 93.56 104 HIS A N 1
ATOM 839 C CA . HIS A 1 104 ? 3.180 -7.184 5.963 1.00 93.56 104 HIS A CA 1
ATOM 840 C C . HIS A 1 104 ? 3.445 -7.360 4.468 1.00 93.56 104 HIS A C 1
ATOM 842 O O . HIS A 1 104 ? 3.322 -8.467 3.948 1.00 93.56 104 HIS A O 1
ATOM 848 N N . LEU A 1 105 ? 3.844 -6.287 3.797 1.00 94.75 105 LEU A N 1
ATOM 849 C CA . LEU A 1 105 ? 4.147 -6.279 2.373 1.00 94.75 105 LEU A CA 1
ATOM 850 C C . LEU A 1 105 ? 5.624 -5.946 2.168 1.00 94.75 105 LEU A C 1
ATOM 852 O O . LEU A 1 105 ? 6.070 -4.868 2.544 1.00 94.75 105 LEU A O 1
ATOM 856 N N . ALA A 1 106 ? 6.370 -6.861 1.562 1.00 94.50 106 ALA A N 1
ATOM 857 C CA . ALA A 1 106 ? 7.706 -6.612 1.047 1.00 94.50 106 ALA A CA 1
ATOM 858 C C . ALA A 1 106 ? 7.624 -6.256 -0.442 1.00 94.50 106 ALA A C 1
ATOM 860 O O . ALA A 1 106 ? 6.919 -6.917 -1.203 1.00 94.50 106 ALA A O 1
ATOM 861 N N . ILE A 1 107 ? 8.360 -5.227 -0.840 1.00 93.56 107 ILE A N 1
ATOM 862 C CA . ILE A 1 107 ? 8.435 -4.670 -2.189 1.00 93.56 107 ILE A CA 1
ATOM 863 C C . ILE A 1 107 ? 9.897 -4.715 -2.612 1.00 93.56 107 ILE A C 1
ATOM 865 O O . ILE A 1 107 ? 10.748 -4.259 -1.858 1.00 93.56 107 ILE A O 1
ATOM 869 N N . PHE A 1 108 ? 10.191 -5.255 -3.786 1.00 92.38 108 PHE A N 1
ATOM 870 C CA . PHE A 1 108 ? 11.542 -5.337 -4.331 1.00 92.38 108 PHE A CA 1
ATOM 871 C C . PHE A 1 108 ? 11.649 -4.426 -5.546 1.00 92.38 108 PHE A C 1
ATOM 873 O O . PHE A 1 108 ? 10.811 -4.507 -6.451 1.00 92.38 108 PHE A O 1
ATOM 880 N N . ASP A 1 109 ? 12.679 -3.588 -5.553 1.00 91.62 109 ASP A N 1
ATOM 881 C CA . ASP A 1 109 ? 13.077 -2.822 -6.730 1.00 91.62 109 ASP A CA 1
ATOM 882 C C . ASP A 1 109 ? 14.009 -3.623 -7.653 1.00 91.62 109 ASP A C 1
ATOM 884 O O . ASP A 1 109 ? 14.413 -4.748 -7.339 1.00 91.62 109 ASP A O 1
ATOM 888 N N . ASP A 1 110 ? 14.330 -3.053 -8.812 1.00 89.75 110 ASP A N 1
ATOM 889 C CA . ASP A 1 110 ? 15.223 -3.621 -9.830 1.00 89.75 110 ASP A CA 1
ATOM 890 C C . ASP A 1 110 ? 16.664 -3.877 -9.339 1.00 89.75 110 ASP A C 1
ATOM 892 O O . ASP A 1 110 ? 17.366 -4.737 -9.878 1.00 89.75 110 ASP A O 1
ATOM 896 N N . LEU A 1 111 ? 17.091 -3.202 -8.268 1.00 91.19 111 LEU A N 1
ATOM 897 C CA . LEU A 1 111 ? 18.357 -3.453 -7.574 1.00 91.19 111 LEU A CA 1
ATOM 898 C C . LEU A 1 111 ? 18.271 -4.611 -6.566 1.00 91.19 111 LEU A C 1
ATOM 900 O O . LEU A 1 111 ? 19.286 -5.003 -5.982 1.00 91.19 111 LEU A O 1
ATOM 904 N N . GLY A 1 112 ? 17.078 -5.172 -6.358 1.00 85.06 112 GLY A N 1
ATOM 905 C CA . GLY A 1 112 ? 16.817 -6.255 -5.417 1.00 85.06 112 GLY A CA 1
ATOM 906 C C . GLY A 1 112 ? 16.791 -5.808 -3.955 1.00 85.06 112 GLY A C 1
ATOM 907 O O . GLY A 1 112 ? 16.892 -6.656 -3.064 1.00 85.06 112 GLY A O 1
ATOM 908 N N . ILE A 1 113 ? 16.670 -4.505 -3.682 1.00 86.69 113 ILE A N 1
ATOM 909 C CA . ILE A 1 113 ? 16.584 -3.968 -2.325 1.00 86.69 113 ILE A CA 1
ATOM 910 C C . ILE A 1 113 ? 15.133 -4.103 -1.841 1.00 86.69 113 ILE A C 1
ATOM 912 O O . ILE A 1 113 ? 14.219 -3.545 -2.453 1.00 86.69 113 ILE A O 1
ATOM 916 N N . PRO A 1 114 ? 14.878 -4.833 -0.738 1.00 90.88 114 PRO A N 1
ATOM 917 C CA . PRO A 1 114 ? 13.532 -4.959 -0.212 1.00 90.88 114 PRO A CA 1
ATOM 918 C C . PRO A 1 114 ? 13.158 -3.740 0.630 1.00 90.88 114 PRO A C 1
ATOM 920 O O . PRO A 1 114 ? 13.891 -3.348 1.541 1.00 90.88 114 PRO A O 1
ATOM 923 N N . ALA A 1 115 ? 11.955 -3.226 0.410 1.00 94.50 115 ALA A N 1
ATOM 924 C CA . ALA A 1 115 ? 11.281 -2.327 1.325 1.00 94.50 115 ALA A CA 1
ATOM 925 C C . ALA A 1 115 ? 10.027 -2.960 1.920 1.00 94.50 115 ALA A C 1
ATOM 927 O O . ALA A 1 115 ? 9.273 -3.637 1.230 1.00 94.50 115 ALA A O 1
ATOM 928 N N . ILE A 1 116 ? 9.804 -2.756 3.216 1.00 95.31 116 ILE A N 1
ATOM 929 C CA . ILE A 1 116 ? 8.761 -3.444 3.975 1.00 95.31 116 ILE A CA 1
ATOM 930 C C . ILE A 1 116 ? 7.747 -2.438 4.509 1.00 95.31 116 ILE A C 1
ATOM 932 O O . ILE A 1 116 ? 8.065 -1.566 5.321 1.00 95.31 116 ILE A O 1
ATOM 936 N N . ILE A 1 117 ? 6.498 -2.608 4.094 1.00 95.88 117 ILE A N 1
ATOM 937 C CA . ILE A 1 117 ? 5.335 -1.958 4.685 1.00 95.88 117 ILE A CA 1
ATOM 938 C C . ILE A 1 117 ? 4.763 -2.900 5.742 1.00 95.88 117 ILE A C 1
ATOM 940 O O . ILE A 1 117 ? 4.189 -3.950 5.443 1.00 95.88 117 ILE A O 1
ATOM 944 N N . TYR A 1 118 ? 4.941 -2.537 7.004 1.00 95.69 118 TYR A N 1
ATOM 945 C CA . TYR A 1 118 ? 4.398 -3.293 8.117 1.00 95.69 118 TYR A CA 1
ATOM 946 C C . TYR A 1 118 ? 2.907 -3.008 8.274 1.00 95.69 118 TYR A C 1
ATOM 948 O O . TYR A 1 118 ? 2.519 -1.872 8.517 1.00 95.69 118 TYR A O 1
ATOM 956 N N . SER A 1 119 ? 2.084 -4.056 8.212 1.00 95.06 119 SER A N 1
ATOM 957 C CA . SER A 1 119 ? 0.746 -4.060 8.813 1.00 95.06 119 SER A CA 1
ATOM 958 C C . SER A 1 119 ? 0.749 -3.425 10.204 1.00 95.06 119 SER A C 1
ATOM 960 O O . SER A 1 119 ? 1.553 -3.802 11.062 1.00 95.06 119 SER A O 1
ATOM 962 N N . THR A 1 120 ? -0.146 -2.466 10.419 1.00 95.38 120 THR A N 1
ATOM 963 C CA . THR A 1 120 ? -0.282 -1.725 11.673 1.00 95.38 120 THR A CA 1
ATOM 964 C C . THR A 1 120 ? -1.632 -2.010 12.333 1.00 95.38 120 THR A C 1
ATOM 966 O O . THR A 1 120 ? -2.612 -2.278 11.629 1.00 95.38 120 THR A O 1
ATOM 969 N N . PRO A 1 121 ? -1.723 -1.955 13.675 1.00 95.44 121 PRO A N 1
ATOM 970 C CA . PRO A 1 121 ? -2.971 -2.194 14.395 1.00 95.44 121 PRO A CA 1
ATOM 971 C C . PRO A 1 121 ? -4.025 -1.107 14.131 1.00 95.44 121 PRO A C 1
ATOM 973 O O . PRO A 1 121 ? -3.729 -0.026 13.613 1.00 95.44 121 PRO A O 1
ATOM 976 N N . SER A 1 122 ? -5.263 -1.376 14.552 1.00 95.00 122 SER A N 1
ATOM 977 C CA . SER A 1 122 ? -6.366 -0.411 14.490 1.00 95.00 122 SER A CA 1
ATOM 978 C C . SER A 1 122 ? -6.004 0.914 15.172 1.00 95.00 122 SER A C 1
ATOM 980 O O . SER A 1 122 ? -5.317 0.924 16.192 1.00 95.00 122 SER A O 1
ATOM 982 N N . GLY A 1 123 ? -6.494 2.026 14.632 1.00 94.69 123 GLY A N 1
ATOM 983 C CA . GLY A 1 123 ? -6.157 3.380 15.074 1.00 94.69 123 GLY A CA 1
ATOM 984 C C . GLY A 1 123 ? -4.853 3.925 14.490 1.00 94.69 123 GLY A C 1
ATOM 985 O O . GLY A 1 123 ? -4.546 5.097 14.699 1.00 94.69 123 GLY A O 1
ATOM 986 N N . THR A 1 124 ? -4.110 3.127 13.717 1.00 96.06 124 THR A N 1
ATOM 987 C CA . THR A 1 124 ? -2.832 3.526 13.115 1.00 96.06 124 THR A CA 1
ATOM 988 C C . THR A 1 124 ? -2.729 3.105 11.647 1.00 96.06 124 THR A C 1
ATOM 990 O O . THR A 1 124 ? -3.440 2.200 11.200 1.00 96.06 124 THR A O 1
ATOM 993 N N . TYR A 1 125 ? -1.819 3.739 10.909 1.00 94.69 125 TYR A N 1
ATOM 994 C CA . TYR A 1 125 ? -1.464 3.399 9.529 1.00 94.69 125 TYR A CA 1
ATOM 995 C C . TYR A 1 125 ? 0.066 3.339 9.360 1.00 94.69 125 TYR A C 1
ATOM 997 O O . TYR A 1 125 ? 0.796 3.979 10.134 1.00 94.69 125 TYR A O 1
ATOM 1005 N N . PRO A 1 126 ? 0.590 2.595 8.370 1.00 95.25 126 PRO A N 1
ATOM 1006 C CA . PRO A 1 126 ? 2.018 2.599 8.080 1.00 95.25 126 PRO A CA 1
ATOM 1007 C C . PRO A 1 126 ? 2.407 3.876 7.347 1.00 95.25 126 PRO A C 1
ATOM 1009 O O . PRO A 1 126 ? 1.854 4.176 6.303 1.00 95.25 126 PRO A O 1
ATOM 1012 N N . ASN A 1 127 ? 3.402 4.610 7.824 1.00 94.25 127 ASN A N 1
ATOM 1013 C CA . ASN A 1 127 ? 4.028 5.714 7.112 1.00 94.25 127 ASN A CA 1
ATOM 1014 C C . ASN A 1 127 ? 5.262 5.221 6.346 1.00 94.25 127 ASN A C 1
ATOM 1016 O O . ASN A 1 127 ? 6.282 4.866 6.943 1.00 94.25 127 ASN A O 1
ATOM 1020 N N . THR A 1 128 ? 5.160 5.235 5.022 1.00 93.94 128 THR A N 1
ATOM 1021 C CA . THR A 1 128 ? 6.207 4.846 4.067 1.00 93.94 128 THR A CA 1
ATOM 1022 C C . THR A 1 128 ? 7.155 5.990 3.700 1.00 93.94 128 THR A C 1
ATOM 1024 O O . THR A 1 128 ? 8.195 5.755 3.087 1.00 93.94 128 THR A O 1
ATOM 1027 N N . ASN A 1 129 ? 6.871 7.227 4.121 1.00 90.69 129 ASN A N 1
ATOM 1028 C CA . ASN A 1 129 ? 7.815 8.341 4.048 1.00 90.69 129 ASN A CA 1
ATOM 1029 C C . ASN A 1 129 ? 8.823 8.246 5.209 1.00 90.69 129 ASN A C 1
ATOM 1031 O O . ASN A 1 129 ? 8.833 9.053 6.140 1.00 90.69 129 ASN A O 1
ATOM 1035 N N . SER A 1 130 ? 9.619 7.180 5.179 1.00 83.94 130 SER A N 1
ATOM 1036 C CA . SER A 1 130 ? 10.649 6.844 6.159 1.00 83.94 130 SER A CA 1
ATOM 1037 C C . SER A 1 130 ? 12.031 7.007 5.531 1.00 83.94 130 SER A C 1
ATOM 1039 O O . SER A 1 130 ? 12.212 6.821 4.328 1.00 83.94 130 SER A O 1
ATOM 1041 N N . THR A 1 131 ? 13.031 7.338 6.351 1.00 82.50 131 THR A N 1
ATOM 1042 C CA . THR A 1 131 ? 14.442 7.348 5.928 1.00 82.50 131 THR A CA 1
ATOM 1043 C C . THR A 1 131 ? 15.008 5.942 5.737 1.00 82.50 131 THR A C 1
ATOM 1045 O O . THR A 1 131 ? 16.094 5.798 5.185 1.00 82.50 131 THR A O 1
ATOM 1048 N N . TYR A 1 132 ? 14.286 4.925 6.204 1.00 87.31 132 TYR A N 1
ATOM 1049 C CA . TYR A 1 132 ? 14.625 3.513 6.090 1.00 87.31 132 TYR A CA 1
ATOM 1050 C C . TYR A 1 132 ? 13.708 2.835 5.071 1.00 87.31 132 TYR A C 1
ATOM 1052 O O . TYR A 1 132 ? 12.605 3.313 4.813 1.00 87.31 132 TYR A O 1
ATOM 1060 N N . PHE A 1 133 ? 14.111 1.668 4.572 1.00 92.44 133 PHE A N 1
ATOM 1061 C CA . PHE A 1 133 ? 13.279 0.793 3.735 1.00 92.44 133 PHE A CA 1
ATOM 1062 C C . PHE A 1 133 ? 12.178 0.072 4.535 1.00 92.44 133 PHE A C 1
ATOM 1064 O O . PHE A 1 133 ? 11.755 -1.025 4.194 1.00 92.44 133 PHE A O 1
ATOM 1071 N N . THR A 1 134 ? 11.731 0.648 5.647 1.00 94.94 134 THR A N 1
ATOM 1072 C CA . THR A 1 134 ? 10.693 0.084 6.506 1.00 94.94 134 THR A CA 1
ATOM 1073 C C . THR A 1 134 ? 9.731 1.175 6.947 1.00 94.94 134 THR A C 1
ATOM 1075 O O . THR A 1 134 ? 10.138 2.295 7.285 1.00 94.94 134 THR A O 1
ATOM 1078 N N . SER A 1 135 ? 8.433 0.873 6.908 1.00 95.31 135 SER A N 1
ATOM 1079 C CA . SER A 1 135 ? 7.401 1.829 7.306 1.00 95.31 135 SER A CA 1
ATOM 1080 C C . SER A 1 135 ? 7.362 1.999 8.823 1.00 95.31 135 SER A C 1
ATOM 1082 O O . SER A 1 135 ? 7.483 1.022 9.562 1.00 95.31 135 SER A O 1
ATOM 1084 N N . ASN A 1 136 ? 7.082 3.211 9.292 1.00 94.62 136 ASN A N 1
ATOM 1085 C CA . ASN A 1 136 ? 6.824 3.474 10.709 1.00 94.62 136 ASN A CA 1
ATOM 1086 C C . ASN A 1 136 ? 5.324 3.414 11.003 1.00 94.62 136 ASN A C 1
ATOM 1088 O O . ASN A 1 136 ? 4.520 3.726 10.139 1.00 94.62 136 ASN A O 1
ATOM 1092 N N . THR A 1 137 ? 4.921 3.074 12.224 1.00 95.81 137 THR A N 1
ATOM 1093 C CA . THR A 1 137 ? 3.503 3.148 12.613 1.00 95.81 137 THR A CA 1
ATOM 1094 C C . THR A 1 137 ? 3.152 4.569 13.042 1.00 95.81 137 THR A C 1
ATOM 1096 O O . THR A 1 137 ? 3.813 5.124 13.920 1.00 95.81 137 THR A O 1
ATOM 1099 N N . VAL A 1 138 ? 2.115 5.160 12.445 1.00 94.81 138 VAL A N 1
ATOM 1100 C CA . VAL A 1 138 ? 1.649 6.516 12.771 1.00 94.81 138 VAL A CA 1
ATOM 1101 C C . VAL A 1 138 ? 0.171 6.481 13.176 1.00 94.81 138 VAL A C 1
ATOM 1103 O O . VAL A 1 138 ? -0.627 5.832 12.498 1.00 94.81 138 VAL A O 1
ATOM 1106 N N . PRO A 1 139 ? -0.231 7.158 14.269 1.00 95.62 139 PRO A N 1
ATOM 1107 C CA . PRO A 1 139 ? -1.637 7.250 14.654 1.00 95.62 139 PRO A CA 1
ATOM 1108 C C . PRO A 1 139 ? -2.498 7.943 13.599 1.00 95.62 139 PRO A C 1
ATOM 1110 O O . PRO A 1 139 ? -2.074 8.925 12.986 1.00 95.62 139 PRO A O 1
ATOM 1113 N N . CYS A 1 140 ? -3.744 7.491 13.455 1.00 92.75 140 CYS A N 1
ATOM 1114 C CA . CYS A 1 140 ? -4.758 8.210 12.694 1.00 92.75 140 CYS A CA 1
ATOM 1115 C C . CYS A 1 140 ? -4.916 9.628 13.250 1.00 92.75 140 CYS A C 1
ATOM 1117 O O . CYS A 1 140 ? -5.003 9.835 14.469 1.00 92.75 140 CYS A O 1
ATOM 1119 N N . ILE A 1 141 ? -4.950 10.610 12.354 1.00 90.38 141 ILE A N 1
ATOM 1120 C CA . ILE A 1 141 ? -5.193 12.001 12.725 1.00 90.38 141 ILE A CA 1
ATOM 1121 C C . ILE A 1 141 ? -6.669 12.201 13.080 1.00 90.38 141 ILE A C 1
ATOM 1123 O O . ILE A 1 141 ? -7.532 11.393 12.739 1.00 90.38 141 ILE A O 1
ATOM 1127 N N . ARG A 1 142 ? -6.970 13.300 13.772 1.00 87.75 142 ARG A N 1
ATOM 1128 C CA . ARG A 1 142 ? -8.350 13.683 14.101 1.00 87.75 142 ARG A CA 1
ATOM 1129 C C . ARG A 1 142 ? -9.205 13.785 12.836 1.00 87.75 142 ARG A C 1
ATOM 1131 O O . ARG A 1 142 ? -8.733 14.298 11.825 1.00 87.75 142 ARG A O 1
ATOM 1138 N N . GLY A 1 143 ? -10.451 13.322 12.917 1.00 87.94 143 GLY A N 1
ATOM 1139 C CA . GLY A 1 143 ? -11.350 13.239 11.760 1.00 87.94 143 GLY A CA 1
ATOM 1140 C C . GLY A 1 143 ? -11.094 12.033 10.849 1.00 87.94 143 GLY A C 1
ATOM 1141 O O . GLY A 1 143 ? -11.721 11.923 9.802 1.00 87.94 143 GLY A O 1
ATOM 1142 N N . THR A 1 144 ? -10.201 11.120 11.243 1.00 91.25 144 THR A N 1
ATOM 1143 C CA . THR A 1 144 ? -9.992 9.831 10.573 1.00 91.25 144 THR A CA 1
ATOM 1144 C C . THR A 1 144 ? -9.996 8.703 11.599 1.00 91.25 144 THR A C 1
ATOM 1146 O O . THR A 1 144 ? -9.694 8.917 12.776 1.00 91.25 144 THR A O 1
ATOM 1149 N N . TYR 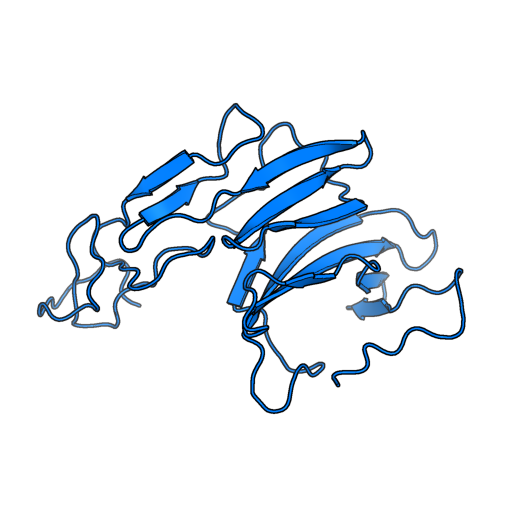A 1 145 ? -10.331 7.493 11.168 1.00 92.88 145 TYR A N 1
ATOM 1150 C CA . TYR A 1 145 ? -10.327 6.309 12.020 1.00 92.88 145 TYR A CA 1
ATOM 1151 C C . TYR A 1 145 ? -9.884 5.077 11.242 1.00 92.88 145 TYR A C 1
ATOM 1153 O O . TYR A 1 145 ? -9.875 5.066 10.012 1.00 92.88 145 TYR A O 1
ATOM 1161 N N . ARG A 1 146 ? -9.533 4.011 11.959 1.00 93.75 146 ARG A N 1
ATOM 1162 C CA . ARG A 1 146 ? -9.282 2.709 11.338 1.00 93.75 146 ARG A CA 1
ATOM 1163 C C . ARG A 1 146 ? -9.572 1.583 12.311 1.00 93.75 146 ARG A C 1
ATOM 1165 O O . ARG A 1 146 ? -8.875 1.444 13.307 1.00 93.75 146 ARG A O 1
ATOM 1172 N N . ASN A 1 147 ? -10.586 0.777 12.028 1.00 93.38 147 ASN A N 1
ATOM 1173 C CA . ASN A 1 147 ? -11.086 -0.257 12.938 1.00 93.38 147 ASN A CA 1
ATOM 1174 C C . ASN A 1 147 ? -10.544 -1.667 12.662 1.00 93.38 147 ASN A C 1
ATOM 1176 O O . ASN A 1 147 ? -11.041 -2.632 13.233 1.00 93.38 147 ASN A O 1
ATOM 1180 N N . TYR A 1 148 ? -9.530 -1.794 11.810 1.00 91.38 148 TYR A N 1
ATOM 1181 C CA . TYR A 1 148 ? -8.902 -3.066 11.461 1.00 91.38 148 TYR A CA 1
ATOM 1182 C C . TYR A 1 148 ? -7.378 -2.929 11.373 1.00 91.38 148 TYR A C 1
ATOM 1184 O O . TYR A 1 148 ? -6.830 -1.826 11.385 1.00 91.38 148 TYR A O 1
ATOM 1192 N N . THR A 1 149 ? -6.695 -4.071 11.332 1.00 92.31 149 THR A N 1
ATOM 1193 C CA . THR A 1 149 ? -5.244 -4.192 11.129 1.00 92.31 149 THR A CA 1
ATOM 1194 C C . THR A 1 149 ? -4.926 -4.364 9.643 1.00 92.31 149 THR A C 1
ATOM 1196 O O . THR A 1 149 ? -5.699 -4.985 8.924 1.00 92.31 149 THR A O 1
ATOM 1199 N N . GLY A 1 150 ? -3.803 -3.819 9.174 1.00 92.69 150 GLY A N 1
ATOM 1200 C CA . GLY A 1 150 ? -3.359 -3.928 7.773 1.00 92.69 150 GLY A CA 1
ATOM 1201 C C . GLY A 1 150 ? -2.450 -2.764 7.379 1.00 92.69 150 GLY A C 1
ATOM 1202 O O . GLY A 1 150 ? -1.986 -2.035 8.259 1.00 92.69 150 GLY A O 1
ATOM 1203 N N . ILE A 1 151 ? -2.283 -2.530 6.081 1.00 93.31 151 ILE A N 1
ATOM 1204 C CA . ILE A 1 151 ? -1.382 -1.492 5.555 1.00 93.31 151 ILE A CA 1
ATOM 1205 C C . ILE A 1 151 ? -2.088 -0.255 4.991 1.00 93.31 151 ILE A C 1
ATOM 1207 O O . ILE A 1 151 ? -1.432 0.685 4.565 1.00 93.31 151 ILE A O 1
ATOM 1211 N N . GLU A 1 152 ? -3.415 -0.238 4.984 1.00 92.38 152 GLU A N 1
ATOM 1212 C CA . GLU A 1 152 ? -4.188 0.854 4.411 1.00 92.38 152 GLU A CA 1
ATOM 1213 C C . GLU A 1 152 ? -4.150 2.129 5.263 1.00 92.38 152 GLU A C 1
ATOM 1215 O O . GLU A 1 152 ? -3.909 2.110 6.475 1.00 92.38 152 GLU A O 1
ATOM 1220 N N . LEU A 1 153 ? -4.437 3.253 4.608 1.00 92.31 153 LEU A N 1
ATOM 1221 C CA . LEU A 1 153 ? -4.591 4.551 5.253 1.00 92.31 153 LEU A CA 1
ATOM 1222 C C . LEU A 1 153 ? -5.826 4.602 6.161 1.00 92.31 153 LEU A C 1
ATOM 1224 O O . LEU A 1 153 ? -6.755 3.800 6.051 1.00 92.31 153 LEU A O 1
ATOM 1228 N N . CYS A 1 154 ? -5.837 5.571 7.077 1.00 92.88 154 CYS A N 1
ATOM 1229 C CA . CYS A 1 154 ? -7.007 5.824 7.912 1.00 92.88 154 CYS A CA 1
ATOM 1230 C C . CYS A 1 154 ? -8.176 6.344 7.069 1.00 92.88 154 CYS A C 1
ATOM 1232 O O . CYS A 1 154 ? -7.999 7.177 6.182 1.00 92.88 154 CYS A O 1
ATOM 1234 N N . ILE A 1 155 ? -9.375 5.872 7.393 1.00 91.25 155 ILE A N 1
ATOM 1235 C CA . ILE A 1 155 ? -10.615 6.211 6.704 1.00 91.25 155 ILE A CA 1
ATOM 1236 C C . ILE A 1 155 ? -11.088 7.584 7.203 1.00 91.25 155 ILE A C 1
ATOM 1238 O O . ILE A 1 155 ? -11.184 7.775 8.423 1.00 91.25 155 ILE A O 1
ATOM 1242 N N . PRO A 1 156 ? -11.385 8.546 6.312 1.00 90.06 156 PRO A N 1
ATOM 1243 C CA . PRO A 1 156 ? -11.975 9.817 6.712 1.00 90.06 156 PRO A CA 1
ATOM 1244 C C . PRO A 1 156 ? -13.374 9.615 7.305 1.00 90.06 156 PRO A C 1
ATOM 1246 O O . PRO A 1 156 ? -14.143 8.756 6.871 1.00 90.06 156 PRO A O 1
ATOM 1249 N N . CYS A 1 157 ? -13.711 10.405 8.321 1.00 88.00 157 CYS A N 1
ATOM 1250 C CA . CYS A 1 157 ? -15.061 10.427 8.872 1.00 88.00 157 CYS A CA 1
ATOM 1251 C C . CYS A 1 157 ? -16.074 10.918 7.832 1.00 88.00 157 CYS A C 1
ATOM 1253 O O . CYS A 1 157 ? -15.783 11.815 7.047 1.00 88.00 157 CYS A O 1
ATOM 1255 N N . SER A 1 158 ? -17.297 10.388 7.863 1.00 84.88 158 SER A N 1
ATOM 1256 C CA . SER A 1 158 ? -18.395 10.952 7.075 1.00 84.88 158 SER A CA 1
ATOM 1257 C C . SER A 1 158 ? -18.757 12.353 7.575 1.00 84.88 158 SER A C 1
ATOM 1259 O O . SER A 1 158 ? -18.595 12.658 8.762 1.00 84.88 158 SER A O 1
ATOM 1261 N N . ASN A 1 159 ? -19.293 13.193 6.689 1.00 79.31 159 ASN A N 1
ATOM 1262 C CA . ASN A 1 159 ? -19.734 14.538 7.051 1.00 79.31 159 ASN A CA 1
ATOM 1263 C C . ASN A 1 159 ? -20.691 14.513 8.263 1.00 79.31 159 ASN A C 1
ATOM 1265 O O . ASN A 1 159 ? -21.581 13.665 8.349 1.00 79.31 159 ASN A O 1
ATOM 1269 N N . GLY A 1 160 ? -20.498 15.438 9.204 1.00 77.06 160 GLY A N 1
ATOM 1270 C CA . GLY A 1 160 ? -21.266 15.518 10.450 1.00 77.06 160 GLY A CA 1
ATOM 1271 C C . GLY A 1 160 ? -20.763 14.618 11.585 1.00 77.06 160 GLY A C 1
ATOM 1272 O O . GLY A 1 160 ? -21.307 14.681 12.690 1.00 77.06 160 GLY A O 1
ATOM 1273 N N . THR A 1 161 ? -19.742 13.787 11.340 1.00 84.94 161 THR A N 1
ATOM 1274 C CA . THR A 1 161 ? -19.166 12.877 12.340 1.00 84.94 161 THR A CA 1
ATOM 1275 C C . THR A 1 161 ? -17.685 13.143 12.582 1.00 84.94 161 THR A C 1
ATOM 1277 O O . THR A 1 161 ? -16.975 13.669 11.727 1.00 84.94 161 THR A O 1
ATOM 1280 N N . TYR A 1 162 ? -17.206 12.759 13.763 1.00 84.69 162 TYR A N 1
ATOM 1281 C CA . TYR A 1 162 ? -15.840 12.999 14.203 1.00 84.69 162 TYR A CA 1
ATOM 1282 C C . TYR A 1 162 ? -15.265 11.819 14.993 1.00 84.69 162 TYR A C 1
ATOM 1284 O O . TYR A 1 162 ? -15.979 11.072 15.670 1.00 84.69 162 TYR A O 1
ATOM 1292 N N . ALA A 1 163 ? -13.941 11.685 14.919 1.00 86.00 163 ALA A N 1
ATOM 1293 C CA . ALA A 1 163 ? -13.138 10.743 15.683 1.00 86.00 163 ALA A CA 1
ATOM 1294 C C . ALA A 1 163 ? -11.875 11.432 16.227 1.00 86.00 163 ALA A C 1
ATOM 1296 O O . ALA A 1 163 ? -11.269 12.284 15.566 1.00 86.00 163 ALA A O 1
ATOM 1297 N N . TYR A 1 164 ? -11.466 11.057 17.442 1.00 84.50 164 TYR A N 1
ATOM 1298 C CA . TYR A 1 164 ? -10.221 11.537 18.045 1.00 84.50 164 TYR A CA 1
ATOM 1299 C C . TYR A 1 164 ? -8.986 10.933 17.357 1.00 84.50 164 TYR A C 1
ATOM 1301 O O . TYR A 1 164 ? -9.070 9.983 16.585 1.00 84.50 164 TYR A O 1
ATOM 1309 N N . SER A 1 165 ? -7.807 11.475 17.660 1.00 82.94 165 SER A N 1
ATOM 1310 C CA . SER A 1 165 ? -6.543 10.874 17.224 1.00 82.94 165 SER A CA 1
ATOM 1311 C C . SER A 1 165 ? -6.401 9.444 17.744 1.00 82.94 165 SER A C 1
ATOM 1313 O O . SER A 1 165 ? -6.761 9.181 18.893 1.00 82.94 165 SER A O 1
ATOM 1315 N N . ASN A 1 166 ? -5.798 8.564 16.943 1.00 87.06 166 ASN A N 1
ATOM 1316 C CA . ASN A 1 166 ? -5.628 7.140 17.252 1.00 87.06 166 ASN A CA 1
ATOM 1317 C C . ASN A 1 166 ? -6.961 6.376 17.418 1.00 87.06 166 ASN A C 1
ATOM 1319 O 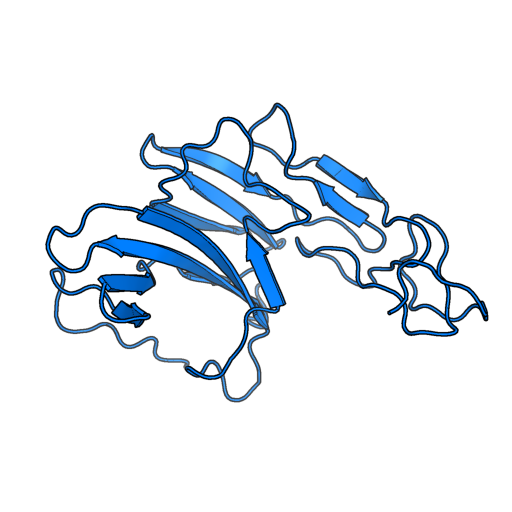O . ASN A 1 166 ? -7.037 5.399 18.164 1.00 87.06 166 ASN A O 1
ATOM 1323 N N . SER A 1 167 ? -8.035 6.842 16.770 1.00 85.19 167 SER A N 1
ATOM 1324 C CA . SER A 1 167 ? -9.348 6.206 16.877 1.00 85.19 167 SER A CA 1
ATOM 1325 C C . SER A 1 167 ? -9.407 4.891 16.106 1.00 85.19 167 SER A C 1
ATOM 1327 O O . SER A 1 167 ? -9.289 4.856 14.879 1.00 85.19 167 SER A O 1
ATOM 1329 N N . TYR A 1 168 ? -9.661 3.810 16.838 1.00 88.38 168 TYR A N 1
ATOM 1330 C CA . TYR A 1 168 ? -10.002 2.501 16.287 1.00 88.38 168 TYR A CA 1
ATOM 1331 C C . TYR A 1 168 ? -11.514 2.313 16.102 1.00 88.38 168 TYR A C 1
ATOM 1333 O O . TYR A 1 168 ? -11.942 1.345 15.486 1.00 88.38 168 TYR A O 1
ATOM 1341 N N . SER A 1 169 ? -12.341 3.214 16.634 1.00 87.06 169 SER A N 1
ATOM 1342 C CA . SER A 1 169 ? -13.794 3.174 16.471 1.00 87.06 169 SER A CA 1
ATOM 1343 C C . SER A 1 169 ? -14.242 4.042 15.291 1.00 87.06 169 SER A C 1
ATOM 1345 O O . SER A 1 169 ? -13.633 5.095 15.067 1.00 87.06 169 SER A O 1
ATOM 1347 N N . PRO A 1 170 ? -15.319 3.655 14.578 1.00 84.50 170 PRO A N 1
ATOM 1348 C CA . PRO A 1 170 ? -15.990 4.532 13.626 1.00 84.50 170 PRO A CA 1
ATOM 1349 C C . PRO A 1 170 ? -16.368 5.882 14.235 1.00 84.50 170 PRO A C 1
ATOM 1351 O O . PRO A 1 170 ? -16.513 6.021 15.451 1.00 84.50 170 PRO A O 1
ATOM 1354 N N . CYS A 1 171 ? -16.531 6.883 13.377 1.00 87.31 171 CYS A N 1
ATOM 1355 C CA . CYS A 1 171 ? -16.841 8.244 13.791 1.00 87.31 171 CYS A CA 1
ATOM 1356 C C . CYS A 1 171 ? -18.279 8.330 14.321 1.00 87.31 171 CYS A C 1
ATOM 1358 O O . CYS A 1 171 ? -19.236 8.268 13.555 1.00 87.31 171 CYS A O 1
ATOM 1360 N N . THR A 1 172 ? -18.433 8.450 15.641 1.00 83.81 172 THR A N 1
ATOM 1361 C CA . THR A 1 172 ? -19.745 8.530 16.314 1.00 83.81 172 THR A CA 1
ATOM 1362 C C . THR A 1 172 ? -19.995 9.867 17.001 1.00 83.81 172 THR A C 1
ATOM 1364 O O . THR A 1 172 ? -21.095 10.103 17.496 1.00 83.81 172 THR A O 1
ATOM 1367 N N . LEU A 1 173 ? -18.986 10.735 17.090 1.00 78.81 173 LEU A N 1
ATOM 1368 C CA . LEU A 1 173 ? -19.127 12.029 17.752 1.00 78.81 173 LEU A CA 1
ATOM 1369 C C . LEU A 1 173 ? -19.720 13.041 16.769 1.00 78.81 173 LEU A C 1
ATOM 1371 O O . LEU A 1 173 ? -19.236 13.109 15.641 1.00 78.81 173 LEU A O 1
ATOM 1375 N N . PRO A 1 174 ? -20.739 13.821 17.163 1.00 78.12 174 PRO A N 1
ATOM 1376 C CA . PRO A 1 174 ? -21.288 14.855 16.300 1.00 78.12 174 PRO A CA 1
ATOM 1377 C C . PRO A 1 174 ? -20.287 16.006 16.160 1.00 78.12 174 PRO A C 1
ATOM 1379 O O . PRO A 1 174 ? -19.803 16.531 17.162 1.00 78.12 174 PRO A O 1
ATOM 1382 N N . ASP A 1 175 ? -20.007 16.419 14.926 1.00 73.38 175 ASP A N 1
ATOM 1383 C CA . ASP A 1 175 ? -19.228 17.624 14.637 1.00 73.38 175 ASP A CA 1
ATOM 1384 C C . ASP A 1 175 ? -19.730 18.270 13.344 1.00 73.38 175 ASP A C 1
ATOM 1386 O O . ASP A 1 175 ? -19.705 17.662 12.274 1.00 73.38 175 ASP A O 1
ATOM 1390 N N . SER A 1 176 ? -20.205 19.512 13.442 1.00 60.66 176 SER A N 1
ATOM 1391 C CA . SER A 1 176 ? -20.689 20.287 12.298 1.00 60.66 176 SER A CA 1
ATOM 1392 C C . SER A 1 176 ? -19.565 20.766 11.374 1.00 60.66 176 SER A C 1
ATOM 1394 O O . SER A 1 176 ? -19.860 21.301 10.308 1.00 60.66 176 SER A O 1
ATOM 1396 N N . PHE A 1 177 ? -18.295 20.625 11.775 1.00 60.03 177 PHE A N 1
ATOM 1397 C CA . PHE A 1 177 ? -17.145 21.064 10.990 1.00 60.03 177 PHE A CA 1
ATOM 1398 C C . PHE A 1 177 ? -15.985 20.065 11.090 1.00 60.03 177 PHE A C 1
ATOM 1400 O O . PHE A 1 177 ? -14.982 20.310 11.757 1.00 60.03 177 PHE A O 1
ATOM 1407 N N . CYS A 1 178 ? -16.090 18.938 10.380 1.00 58.38 178 CYS A N 1
ATOM 1408 C CA . CYS A 1 178 ? -14.942 18.060 10.175 1.00 58.38 178 CYS A CA 1
ATOM 1409 C C . CYS A 1 178 ? -14.216 18.469 8.876 1.00 58.38 178 CYS A C 1
ATOM 1411 O O . CYS A 1 178 ? -14.737 18.203 7.795 1.00 58.38 178 CYS A O 1
ATOM 1413 N N . PRO A 1 179 ? -13.022 19.096 8.927 1.00 58.31 179 PRO A N 1
ATOM 1414 C CA . PRO A 1 179 ? -12.331 19.581 7.724 1.00 58.31 179 PRO A CA 1
ATOM 1415 C C . PRO A 1 179 ? -11.827 18.453 6.808 1.00 58.31 179 PRO A C 1
ATOM 1417 O O . PRO A 1 179 ? -11.506 18.712 5.654 1.00 58.31 179 PRO A O 1
ATOM 1420 N N . TYR A 1 180 ? -11.758 17.220 7.323 1.00 57.78 180 TYR A N 1
ATOM 1421 C CA . TYR A 1 180 ? -11.408 16.006 6.574 1.00 57.78 180 TYR A CA 1
ATOM 1422 C C . TYR A 1 180 ? -12.626 15.116 6.277 1.00 57.78 180 TYR A C 1
ATOM 1424 O O . TYR A 1 180 ? -12.461 14.044 5.704 1.00 57.78 180 TYR A O 1
ATOM 1432 N N . GLY A 1 181 ? -13.825 15.534 6.701 1.00 48.66 181 GLY A N 1
ATOM 1433 C CA . GLY A 1 181 ? -15.081 14.837 6.443 1.00 48.66 181 GLY A CA 1
ATOM 1434 C C . GLY A 1 181 ? -15.832 15.461 5.276 1.00 48.66 181 GLY A C 1
ATOM 1435 O O . GLY A 1 181 ? -16.877 16.078 5.477 1.00 48.66 181 GLY A O 1
ATOM 1436 N N . ALA A 1 182 ? -15.275 15.318 4.076 1.00 40.19 182 ALA A N 1
ATOM 1437 C CA . ALA A 1 182 ? -15.936 15.548 2.794 1.00 40.19 182 ALA A CA 1
ATOM 1438 C C . ALA A 1 182 ? -15.243 14.711 1.715 1.00 40.19 182 ALA A C 1
ATOM 1440 O O . ALA A 1 182 ? -14.007 14.853 1.580 1.00 40.19 182 ALA A O 1
#

Organism: NCBI:txid392030

Secondary structure (DSSP, 8-state):
-------S-TTS--EEEETTTEEEEEEEEEEESSTTS-EEEEEEEEEETTT--EEEEEEEEEE-BTTB--TTPPPSEEES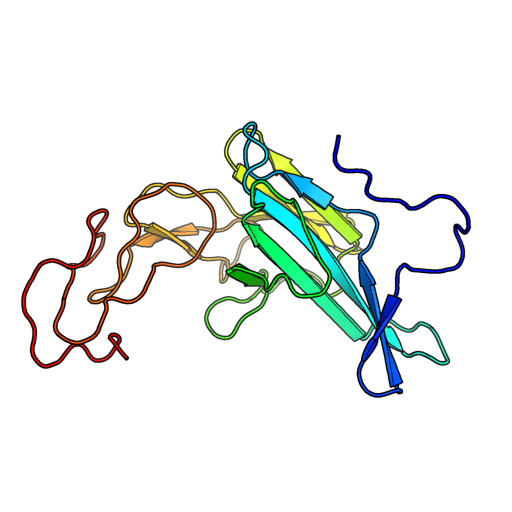-SS--S-TTS-S-EEEEEE-TTS-EEEEETT--EEEE--B-TTEEEE---SSSBPEEEEPPTTEE--S-BSPPPEEPPTTEE--TT--S---EE-S--TT--

Foldseek 3Di:
DDDPDDPDDPPDFPFDDDPPFKTWGFAPAKEALAPVSQKIWTKIWIATPPPRHTDFIKIFMFGADPVGDDPPGHGPDMEPDPQAHQAPPADRAWRYWYHDNNRKIWTQHPVRDIAIQDWDAWQWAWHNPDNDSYTDIDGQAKQFTAQGIHHDHTHGAAAQFIDHTSHNDHTDHGDNDDVRHD

Sequence (182 aa):
MVLLYSFDDPMHPIGTRQNGIELMDFDKSVAWLNDQGEKAVILANSYTYSTYQWISSFVHIYDIQSDGFSDSTQPVLIYPNSQQILFRWLVPELIRLVCSSHGHLAIFDDLGIPAIIYSTPSGTYPNTNSTYFTSNTVPCIRGTYRNYTGIELCIPCSNGTYAYSNSYSPCTLPDSFCPYGA